Protein AF-A0A3R7FJK1-F1 (afdb_monomer_lite)

Structure (mmCIF, N/CA/C/O backbone):
data_AF-A0A3R7FJK1-F1
#
_entry.id   AF-A0A3R7FJK1-F1
#
loop_
_atom_site.group_PDB
_atom_site.id
_atom_site.type_symbol
_atom_site.label_atom_id
_atom_site.label_alt_id
_atom_site.label_comp_id
_atom_site.label_asym_id
_atom_site.label_entity_id
_atom_site.label_seq_id
_atom_site.pdbx_PDB_ins_code
_atom_site.Cartn_x
_atom_site.Cartn_y
_atom_site.Cartn_z
_atom_site.occupancy
_atom_site.B_iso_or_equiv
_atom_site.auth_seq_id
_atom_site.auth_comp_id
_atom_site.auth_asym_id
_atom_site.auth_atom_id
_atom_site.pdbx_PDB_model_num
ATOM 1 N N . MET A 1 1 ? -10.449 -3.956 -17.381 1.00 57.47 1 MET A N 1
ATOM 2 C CA . MET A 1 1 ? -8.994 -3.796 -17.167 1.00 57.47 1 MET A CA 1
ATOM 3 C C . MET A 1 1 ? -8.649 -4.448 -15.839 1.00 57.47 1 MET A C 1
ATOM 5 O O . MET A 1 1 ? -9.256 -4.076 -14.842 1.00 57.47 1 MET A O 1
ATOM 9 N N . MET A 1 2 ? -7.742 -5.423 -15.825 1.00 74.31 2 MET A N 1
ATOM 10 C CA . MET A 1 2 ? -7.289 -6.065 -14.588 1.00 74.31 2 MET A CA 1
ATOM 11 C C . MET A 1 2 ? -6.354 -5.108 -13.840 1.00 74.31 2 MET A C 1
ATOM 13 O O . MET A 1 2 ? -5.335 -4.695 -14.387 1.00 74.31 2 MET A O 1
ATOM 17 N N . GLN A 1 3 ? -6.717 -4.714 -12.618 1.00 88.56 3 GLN A N 1
ATOM 18 C CA . GLN A 1 3 ? -5.897 -3.826 -11.789 1.00 88.56 3 GLN A CA 1
ATOM 19 C C . GLN A 1 3 ? -5.048 -4.646 -10.821 1.00 88.56 3 GLN A C 1
ATOM 21 O O . GLN A 1 3 ? -5.573 -5.496 -10.103 1.00 88.56 3 GLN A O 1
ATOM 26 N N . ILE A 1 4 ? -3.748 -4.367 -10.775 1.00 94.19 4 ILE A N 1
ATOM 27 C CA . ILE A 1 4 ? -2.828 -4.956 -9.801 1.00 94.19 4 ILE A CA 1
ATOM 28 C C . ILE A 1 4 ? -2.638 -3.956 -8.666 1.00 94.19 4 ILE A C 1
ATOM 30 O O . ILE A 1 4 ? -2.279 -2.801 -8.901 1.00 94.19 4 ILE A O 1
ATOM 34 N N . GLY A 1 5 ? -2.914 -4.390 -7.437 1.00 95.69 5 GLY A N 1
ATOM 35 C CA . GLY A 1 5 ? -2.718 -3.541 -6.267 1.00 95.69 5 GLY A CA 1
ATOM 36 C C . GLY A 1 5 ? -1.244 -3.396 -5.903 1.00 95.69 5 GLY A C 1
ATOM 37 O O . GLY A 1 5 ? -0.409 -4.184 -6.339 1.00 95.69 5 GLY A O 1
ATOM 38 N N . ALA A 1 6 ? -0.924 -2.450 -5.020 1.00 97.12 6 ALA A N 1
ATOM 39 C CA . ALA A 1 6 ? 0.432 -2.263 -4.492 1.00 97.12 6 ALA A CA 1
ATOM 40 C C . ALA A 1 6 ? 1.028 -3.519 -3.815 1.00 97.12 6 ALA A C 1
ATOM 42 O O . ALA A 1 6 ? 2.234 -3.600 -3.608 1.00 97.12 6 ALA A O 1
ATOM 43 N N . CYS A 1 7 ? 0.209 -4.514 -3.468 1.00 95.88 7 CYS A N 1
ATOM 44 C CA . CYS A 1 7 ? 0.647 -5.819 -2.964 1.00 95.88 7 CYS A CA 1
ATOM 45 C C . CYS A 1 7 ? 1.025 -6.836 -4.059 1.00 95.88 7 CYS A C 1
ATOM 47 O O . CYS A 1 7 ? 1.518 -7.913 -3.735 1.00 95.88 7 CYS A O 1
ATOM 49 N N . GLY A 1 8 ? 0.799 -6.523 -5.336 1.00 94.25 8 GLY A N 1
ATOM 50 C CA . GLY A 1 8 ? 1.051 -7.419 -6.468 1.00 94.25 8 GLY A CA 1
ATOM 51 C C . GLY A 1 8 ? -0.079 -8.413 -6.763 1.00 94.25 8 GLY A C 1
ATOM 52 O O . GLY A 1 8 ? 0.042 -9.192 -7.701 1.00 94.25 8 GLY A O 1
ATOM 53 N N . ILE A 1 9 ? -1.187 -8.387 -6.011 1.00 93.88 9 ILE A N 1
ATOM 54 C CA . ILE A 1 9 ? -2.345 -9.261 -6.262 1.00 93.88 9 ILE A CA 1
ATOM 55 C C . ILE A 1 9 ? -3.343 -8.591 -7.213 1.00 93.88 9 ILE A C 1
ATOM 57 O O . ILE A 1 9 ? -3.468 -7.361 -7.250 1.00 93.88 9 ILE A O 1
ATOM 61 N N . CYS A 1 10 ? -4.101 -9.409 -7.943 1.00 94.62 10 CYS A N 1
ATOM 62 C CA . CYS A 1 10 ? -5.243 -8.934 -8.716 1.00 94.62 10 CYS A CA 1
ATOM 63 C C . CYS A 1 10 ? -6.293 -8.310 -7.784 1.00 94.62 10 CYS A C 1
ATOM 65 O O . CYS A 1 10 ? -6.719 -8.925 -6.807 1.00 94.62 10 CYS A O 1
ATOM 67 N N . CYS A 1 11 ? -6.736 -7.087 -8.079 1.00 94.44 11 CYS A N 1
ATOM 68 C CA . CYS A 1 11 ? -7.710 -6.394 -7.238 1.00 94.44 11 CYS A CA 1
ATOM 69 C C . CYS A 1 11 ? -9.051 -7.127 -7.166 1.00 94.44 11 CYS A C 1
ATOM 71 O O . CYS A 1 11 ? -9.736 -6.994 -6.160 1.00 94.44 11 CYS A O 1
ATOM 73 N N . ASP A 1 12 ? -9.412 -7.914 -8.180 1.00 93.88 12 ASP A N 1
ATOM 74 C CA . ASP A 1 12 ? -10.681 -8.651 -8.205 1.00 93.88 12 ASP A CA 1
ATOM 75 C C . ASP A 1 12 ? -10.734 -9.786 -7.167 1.00 93.88 12 ASP A C 1
ATOM 77 O O . ASP A 1 12 ? -11.820 -10.236 -6.819 1.00 93.88 12 ASP A O 1
ATOM 81 N N . VAL A 1 13 ? -9.587 -10.194 -6.606 1.00 95.06 13 VAL A N 1
ATOM 82 C CA . VAL A 1 13 ? -9.515 -11.142 -5.476 1.00 95.06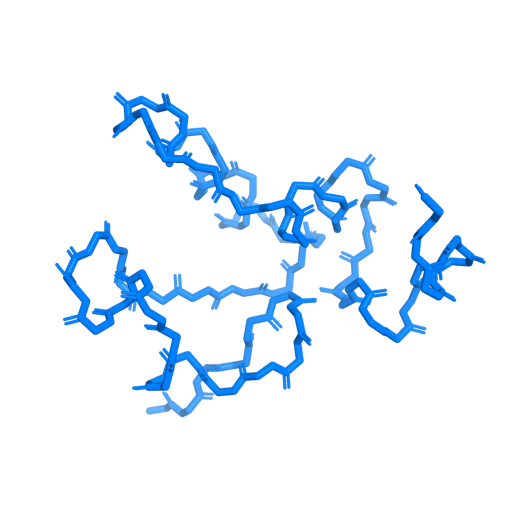 13 VAL A CA 1
ATOM 83 C C . VAL A 1 13 ? -9.195 -10.464 -4.138 1.00 95.06 13 VAL A C 1
ATOM 85 O O . VAL A 1 13 ? -9.089 -11.125 -3.107 1.00 95.06 13 VAL A O 1
ATOM 88 N N . CYS A 1 14 ? -9.020 -9.140 -4.120 1.00 95.75 14 CYS A N 1
ATOM 89 C CA . CYS A 1 14 ? -8.749 -8.392 -2.897 1.00 95.75 14 CYS A CA 1
ATOM 90 C C . CYS A 1 14 ? -10.013 -8.300 -2.035 1.00 95.75 14 CYS A C 1
ATOM 92 O O . CYS A 1 14 ? -11.041 -7.800 -2.490 1.00 95.75 14 CYS A O 1
ATOM 94 N N . VAL A 1 15 ? -9.917 -8.681 -0.757 1.00 95.19 15 VAL A N 1
ATOM 95 C CA . VAL A 1 15 ? -11.058 -8.658 0.176 1.00 95.19 15 VAL A CA 1
ATOM 96 C C . VAL A 1 15 ? -11.716 -7.278 0.294 1.00 95.19 15 VAL A C 1
ATOM 98 O O . VAL A 1 15 ? -12.934 -7.200 0.420 1.00 95.19 15 VAL A O 1
ATOM 101 N N . LEU A 1 16 ? -10.943 -6.188 0.202 1.00 95.75 16 LEU A N 1
ATOM 102 C CA . LEU A 1 16 ? -11.486 -4.828 0.275 1.00 95.75 16 LEU A CA 1
ATOM 103 C C . LEU A 1 16 ? -12.368 -4.500 -0.935 1.00 95.75 16 LEU A C 1
ATOM 105 O O . LEU A 1 16 ? -13.444 -3.931 -0.771 1.00 95.75 16 LEU A O 1
ATOM 109 N N . LYS A 1 17 ? -11.950 -4.908 -2.140 1.00 95.25 17 LYS A N 1
ATOM 110 C CA . LYS A 1 17 ? -12.742 -4.707 -3.359 1.00 95.25 17 LYS A CA 1
ATOM 111 C C . LYS A 1 17 ? -13.958 -5.630 -3.387 1.00 95.25 17 LYS A C 1
ATOM 113 O O . LYS A 1 17 ? -15.052 -5.174 -3.693 1.00 95.25 17 LYS A O 1
ATOM 118 N N . VAL A 1 18 ? -13.790 -6.901 -3.012 1.00 95.94 18 VAL A N 1
ATOM 119 C CA . VAL A 1 18 ? -14.887 -7.886 -2.946 1.00 95.94 18 VAL A CA 1
ATOM 120 C C . VAL A 1 18 ? -15.985 -7.438 -1.977 1.00 95.94 18 VAL A C 1
ATOM 122 O O . VAL A 1 18 ? -17.164 -7.624 -2.259 1.00 95.94 18 VAL A O 1
ATOM 125 N N . LYS A 1 19 ? -15.618 -6.796 -0.862 1.00 96.06 19 LYS A N 1
ATOM 126 C CA . LYS A 1 19 ? -16.567 -6.206 0.095 1.00 96.06 19 LYS A CA 1
ATOM 127 C C . LYS A 1 19 ? -17.141 -4.850 -0.338 1.00 96.06 19 LYS A C 1
ATOM 129 O O . LYS A 1 19 ? -17.914 -4.26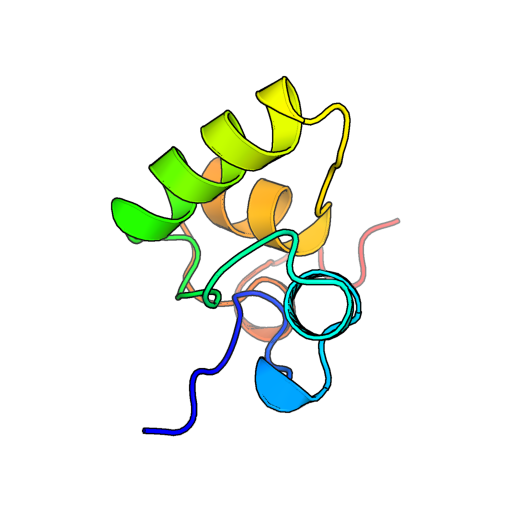8 0.413 1.00 96.06 19 LYS A O 1
ATOM 134 N N . GLY A 1 20 ? -16.759 -4.328 -1.504 1.00 95.25 20 GLY A N 1
ATOM 135 C CA . GLY A 1 20 ? -17.221 -3.032 -2.007 1.00 95.25 20 GLY A CA 1
ATOM 136 C C . GLY A 1 20 ? -16.645 -1.816 -1.274 1.00 95.25 20 GLY A C 1
ATOM 137 O O . GLY A 1 20 ? -17.133 -0.712 -1.483 1.00 95.25 20 GLY A O 1
ATOM 138 N N . ILE A 1 21 ? -15.611 -1.992 -0.443 1.00 95.81 21 ILE A N 1
ATOM 139 C CA . ILE A 1 21 ? -14.997 -0.901 0.332 1.00 95.81 21 ILE A CA 1
ATOM 140 C C . ILE A 1 21 ? -14.236 0.045 -0.601 1.00 95.81 21 ILE A C 1
ATOM 142 O O . ILE A 1 21 ? -14.282 1.254 -0.423 1.00 95.81 21 ILE A O 1
ATOM 146 N N . CYS A 1 22 ? -13.552 -0.477 -1.622 1.00 94.19 22 CYS A N 1
ATOM 147 C CA . CYS A 1 22 ? -12.890 0.348 -2.633 1.00 94.19 22 CYS A CA 1
ATOM 148 C C . CYS A 1 22 ? -13.184 -0.131 -4.059 1.00 94.19 22 CYS A C 1
ATOM 150 O O . CYS A 1 22 ? -13.535 -1.286 -4.290 1.00 94.19 22 CYS A O 1
ATOM 152 N N . LEU A 1 23 ? -12.987 0.760 -5.036 1.00 91.88 23 LEU A N 1
ATOM 153 C CA . LEU A 1 23 ? -13.218 0.469 -6.460 1.00 91.88 23 LEU A CA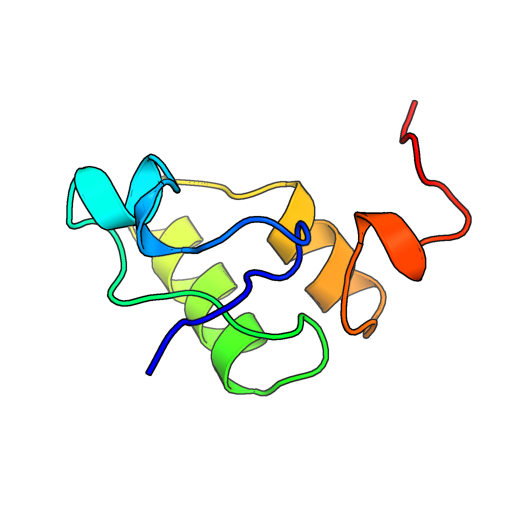 1
ATOM 154 C C . LEU A 1 23 ? -12.042 -0.255 -7.140 1.00 91.88 23 LEU A C 1
ATOM 156 O O . LEU A 1 23 ? -12.163 -0.720 -8.274 1.00 91.88 23 LEU A O 1
ATOM 160 N N . GLY A 1 24 ? -10.902 -0.356 -6.461 1.00 92.94 24 GLY A N 1
ATOM 161 C CA . GLY A 1 24 ? -9.659 -0.852 -7.033 1.00 92.94 24 GLY A CA 1
ATOM 162 C C . GLY A 1 24 ? -8.443 -0.314 -6.293 1.00 92.94 24 GLY A C 1
ATOM 163 O O . GLY A 1 24 ? -8.554 0.557 -5.437 1.00 92.94 24 GLY A O 1
ATOM 164 N N . CYS A 1 25 ? -7.274 -0.856 -6.609 1.00 94.69 25 CYS A N 1
ATOM 165 C CA . CYS A 1 25 ? -5.992 -0.401 -6.081 1.00 94.69 25 CYS A CA 1
ATOM 166 C C . CYS A 1 25 ? -5.074 -0.000 -7.248 1.00 94.69 25 CYS A C 1
ATOM 168 O O . CYS A 1 25 ? -5.390 -0.246 -8.414 1.00 94.69 25 CYS A O 1
ATOM 170 N N . ALA A 1 26 ? -3.949 0.638 -6.937 1.00 92.88 26 ALA A N 1
ATOM 171 C CA . ALA A 1 26 ? -2.940 1.058 -7.903 1.00 92.88 26 ALA A CA 1
ATOM 172 C C . ALA A 1 26 ? -1.529 0.878 -7.328 1.00 92.88 26 ALA A C 1
ATOM 174 O O . ALA A 1 26 ? -1.361 0.460 -6.180 1.00 92.88 26 ALA A O 1
ATOM 175 N N . ALA A 1 27 ? -0.520 1.239 -8.122 1.00 96.06 27 ALA A N 1
ATOM 176 C CA . ALA A 1 27 ? 0.849 1.375 -7.645 1.00 96.06 27 ALA A CA 1
ATOM 177 C C . ALA A 1 27 ? 0.940 2.449 -6.541 1.00 96.06 27 ALA A C 1
ATOM 179 O O . ALA A 1 27 ? 0.345 3.525 -6.656 1.00 96.06 27 ALA A O 1
ATOM 180 N N . GLY A 1 28 ? 1.687 2.160 -5.474 1.00 97.31 28 GLY A N 1
ATOM 181 C CA . GLY A 1 28 ? 1.766 2.983 -4.261 1.00 97.31 28 GLY A CA 1
ATOM 182 C C . GLY A 1 28 ? 2.377 4.372 -4.459 1.00 97.31 28 GLY A C 1
ATOM 183 O O . GLY A 1 28 ? 2.083 5.287 -3.699 1.00 97.31 28 GLY A O 1
ATOM 184 N N . ASN A 1 2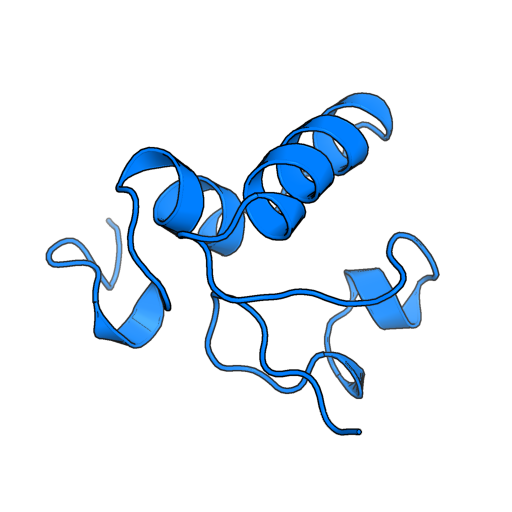9 ? 3.160 4.568 -5.516 1.00 97.88 29 ASN A N 1
ATOM 185 C CA . ASN A 1 29 ? 3.773 5.849 -5.873 1.00 97.88 29 ASN A CA 1
ATOM 186 C C . ASN A 1 29 ? 2.846 6.773 -6.690 1.00 97.88 29 ASN A C 1
ATOM 188 O O . ASN A 1 29 ? 3.280 7.814 -7.184 1.00 97.88 29 ASN A O 1
ATOM 192 N N . THR A 1 30 ? 1.569 6.414 -6.840 1.00 97.62 30 THR A N 1
ATOM 193 C CA . THR A 1 30 ? 0.576 7.221 -7.559 1.00 97.62 30 THR A CA 1
ATOM 194 C C . THR A 1 30 ? -0.228 8.120 -6.623 1.00 97.62 30 THR A C 1
ATOM 196 O O . THR A 1 30 ? -0.423 7.830 -5.443 1.00 97.62 30 THR A O 1
ATOM 199 N N . GLU A 1 31 ? -0.776 9.202 -7.175 1.00 97.75 31 GLU A N 1
ATOM 200 C CA . GLU A 1 31 ? -1.672 10.093 -6.430 1.00 97.75 31 GLU A CA 1
ATOM 201 C C . GLU A 1 31 ? -2.989 9.413 -6.031 1.00 97.75 31 GLU A C 1
ATOM 203 O O . GLU A 1 31 ? -3.531 9.656 -4.954 1.00 97.75 31 GLU A O 1
ATOM 208 N N . TYR A 1 32 ? -3.482 8.498 -6.869 1.00 96.56 32 TYR A N 1
ATOM 209 C CA . TYR A 1 32 ? -4.642 7.678 -6.534 1.00 96.56 32 TYR A CA 1
ATOM 210 C C . TYR A 1 32 ? -4.388 6.821 -5.288 1.00 96.56 32 TYR A C 1
ATOM 212 O O . TYR A 1 32 ? -5.244 6.762 -4.411 1.00 96.56 32 TYR A O 1
ATOM 220 N N . ALA A 1 33 ? -3.208 6.199 -5.170 1.00 97.00 33 ALA A N 1
ATOM 221 C CA . ALA A 1 33 ? -2.856 5.395 -4.002 1.00 97.00 33 ALA A CA 1
ATOM 222 C C . ALA A 1 33 ? -2.816 6.223 -2.709 1.00 97.00 33 ALA A C 1
ATOM 224 O O . ALA A 1 33 ? -3.319 5.765 -1.684 1.00 97.00 33 ALA A O 1
ATOM 225 N N . ARG A 1 34 ? -2.293 7.457 -2.764 1.00 98.25 34 ARG A N 1
ATOM 226 C CA . ARG A 1 34 ? -2.327 8.399 -1.631 1.00 98.25 34 ARG A CA 1
ATOM 227 C C . ARG A 1 34 ? -3.758 8.686 -1.174 1.00 98.25 34 ARG A C 1
ATOM 229 O O . ARG A 1 34 ? -4.081 8.464 -0.010 1.00 98.25 34 ARG A O 1
ATOM 236 N N . LYS A 1 35 ? -4.634 9.071 -2.105 1.00 98.12 35 LYS A N 1
ATOM 237 C CA . LYS A 1 35 ? -6.055 9.334 -1.818 1.00 98.12 35 LYS A CA 1
ATOM 238 C C . LYS A 1 35 ? -6.793 8.097 -1.317 1.00 98.12 35 LYS A C 1
ATOM 240 O O . LYS A 1 35 ? -7.647 8.204 -0.443 1.00 98.12 35 LYS A O 1
ATOM 245 N N . LEU A 1 36 ? -6.457 6.921 -1.843 1.00 97.12 36 LEU A N 1
ATOM 246 C CA . LEU A 1 36 ? -7.044 5.662 -1.402 1.00 97.12 36 LEU A CA 1
ATOM 247 C C . LEU A 1 36 ? -6.662 5.343 0.049 1.00 97.12 36 LEU A C 1
ATOM 249 O O . LEU A 1 36 ? -7.530 4.941 0.813 1.00 97.12 36 LEU A O 1
ATOM 253 N N . VAL A 1 37 ? -5.409 5.564 0.458 1.00 98.06 37 VAL A N 1
ATOM 254 C CA . VAL A 1 37 ? -4.998 5.405 1.866 1.00 98.06 37 VAL A CA 1
ATOM 255 C C . VAL A 1 37 ? -5.777 6.347 2.783 1.00 98.06 37 VAL A C 1
ATOM 257 O O . VAL A 1 37 ? -6.233 5.928 3.843 1.00 98.06 37 VAL A O 1
ATOM 260 N N . GLU A 1 38 ? -5.957 7.608 2.390 1.00 98.06 38 GLU A N 1
ATOM 261 C CA . GLU A 1 38 ? -6.746 8.572 3.170 1.00 98.06 38 GLU A CA 1
ATOM 262 C C . GLU A 1 38 ? -8.222 8.181 3.266 1.00 98.06 38 GLU A C 1
ATOM 264 O O . GLU A 1 38 ? -8.821 8.307 4.332 1.00 98.06 38 GLU A O 1
ATOM 269 N N . PHE A 1 39 ? -8.805 7.696 2.169 1.00 97.81 39 PHE A N 1
ATOM 270 C CA . PHE A 1 39 ? -10.170 7.184 2.142 1.00 97.81 39 PHE A CA 1
ATOM 271 C C . PHE A 1 39 ? -10.332 5.977 3.073 1.00 97.81 39 PHE A C 1
ATOM 273 O O . PHE A 1 39 ? -11.207 5.999 3.930 1.00 97.81 39 PHE A O 1
ATOM 280 N N . LEU A 1 40 ? -9.455 4.970 2.976 1.00 97.06 40 LEU A N 1
ATOM 281 C CA . LEU A 1 40 ? -9.527 3.775 3.823 1.00 97.06 40 LEU A CA 1
ATOM 282 C C . LEU A 1 40 ? -9.452 4.140 5.313 1.00 97.06 40 LEU A C 1
ATOM 284 O O . LEU A 1 40 ? -10.260 3.652 6.097 1.00 97.06 40 LEU A O 1
ATOM 288 N N . LYS A 1 41 ? -8.569 5.077 5.684 1.00 96.75 41 LYS A N 1
ATOM 289 C CA . LYS A 1 41 ? -8.470 5.585 7.062 1.00 96.75 41 LYS A CA 1
ATOM 290 C C . LYS A 1 41 ? -9.762 6.229 7.572 1.00 96.75 41 LYS A C 1
ATOM 292 O O . LYS A 1 41 ? -10.047 6.117 8.757 1.00 96.75 41 LYS A O 1
ATOM 297 N N . LYS A 1 42 ? -10.526 6.916 6.714 1.00 97.31 42 LYS A N 1
ATOM 298 C CA . LYS A 1 42 ? -11.828 7.503 7.091 1.00 97.31 42 LYS A CA 1
ATOM 299 C C . LYS A 1 42 ? -12.902 6.439 7.312 1.00 97.31 42 LYS A C 1
ATOM 301 O O . LYS A 1 42 ? -13.779 6.648 8.139 1.00 97.31 42 LYS A O 1
ATOM 306 N N . GLU A 1 43 ? -12.793 5.313 6.615 1.00 96.12 43 GLU A N 1
ATOM 307 C CA . GLU A 1 43 ? -13.672 4.148 6.756 1.00 96.12 43 GLU A CA 1
ATOM 308 C C . GLU A 1 43 ? -13.239 3.195 7.889 1.00 96.12 43 GLU A C 1
ATOM 310 O O . GLU A 1 43 ? -13.749 2.082 7.973 1.00 96.12 43 GLU A O 1
ATOM 315 N N . ASP A 1 44 ? -12.282 3.594 8.738 1.00 96.31 44 ASP A N 1
ATOM 316 C CA . ASP A 1 44 ? -11.690 2.757 9.798 1.00 96.31 44 ASP A CA 1
ATOM 317 C C . ASP A 1 44 ? -11.110 1.421 9.275 1.00 96.31 44 ASP A C 1
ATOM 319 O O . ASP A 1 44 ? -11.089 0.386 9.942 1.00 96.31 44 ASP A O 1
ATOM 323 N N . VAL A 1 45 ? -10.618 1.438 8.033 1.00 96.38 45 VAL A N 1
ATOM 324 C CA . VAL A 1 45 ? -9.975 0.307 7.358 1.00 96.38 45 VAL A CA 1
ATOM 325 C C . VAL A 1 45 ? -8.523 0.665 7.056 1.00 96.38 45 VAL A C 1
ATOM 327 O O . VAL A 1 45 ? -8.198 1.779 6.658 1.00 96.38 45 VAL A O 1
ATOM 330 N N . SER A 1 46 ? -7.616 -0.301 7.183 1.00 94.75 46 SER A N 1
ATOM 331 C CA . SER A 1 46 ? -6.218 -0.128 6.780 1.00 94.75 46 SER A CA 1
ATOM 332 C C . SER A 1 46 ? -5.791 -1.189 5.773 1.00 94.75 46 SER A C 1
ATOM 334 O O . SER A 1 46 ? -6.282 -2.320 5.755 1.00 94.75 46 SER A O 1
ATOM 336 N N . CYS A 1 47 ? -4.851 -0.816 4.908 1.00 96.06 47 CYS A N 1
ATOM 337 C CA . CYS A 1 47 ? -4.145 -1.754 4.044 1.00 96.06 47 CYS A CA 1
ATOM 338 C C . CYS A 1 47 ? -2.644 -1.563 4.280 1.00 96.06 47 CYS A C 1
ATOM 340 O O . CYS A 1 47 ? -2.035 -0.717 3.621 1.00 96.06 47 CYS A O 1
ATOM 342 N N . PRO A 1 48 ? -2.021 -2.353 5.178 1.00 95.25 48 PRO A N 1
ATOM 343 C CA . PRO A 1 48 ? -0.623 -2.155 5.567 1.00 95.25 48 PRO A CA 1
ATOM 344 C C . PRO A 1 48 ? 0.344 -2.172 4.378 1.00 95.25 48 PRO A C 1
ATOM 346 O O . PRO A 1 48 ? 1.338 -1.451 4.352 1.00 95.25 48 PRO A O 1
ATOM 349 N N . VAL A 1 49 ? 0.032 -2.971 3.354 1.00 96.81 49 VAL A N 1
ATOM 350 C CA . VAL A 1 49 ? 0.861 -3.099 2.153 1.00 96.81 49 VAL A CA 1
ATOM 351 C C . VAL A 1 49 ? 0.786 -1.848 1.276 1.00 96.81 49 VAL A C 1
ATOM 353 O O . VAL A 1 49 ? 1.818 -1.365 0.810 1.00 96.81 49 VAL A O 1
ATOM 356 N N . LEU A 1 50 ? -0.417 -1.299 1.077 1.00 97.44 50 LEU A N 1
ATOM 357 C CA . LEU A 1 50 ? -0.610 -0.052 0.337 1.00 97.44 50 LEU A CA 1
ATOM 358 C C . LEU A 1 50 ? -0.019 1.135 1.105 1.00 97.44 50 LEU A C 1
ATOM 360 O O . LEU A 1 50 ? 0.676 1.953 0.513 1.00 97.44 50 LEU A O 1
ATOM 364 N N . GLU A 1 51 ? -0.239 1.201 2.417 1.00 97.75 51 GLU A N 1
ATOM 365 C CA . GLU A 1 51 ? 0.333 2.234 3.283 1.00 97.75 51 GLU A CA 1
ATOM 366 C C . GLU A 1 51 ? 1.860 2.217 3.261 1.00 97.75 51 GLU A C 1
ATOM 368 O O . GLU A 1 51 ? 2.481 3.271 3.141 1.00 97.75 51 GLU A O 1
ATOM 373 N N . CYS A 1 52 ? 2.472 1.031 3.314 1.00 97.94 52 CYS A N 1
ATOM 374 C CA . CYS A 1 52 ? 3.915 0.880 3.169 1.00 97.94 52 CYS A CA 1
ATOM 375 C C . CYS A 1 52 ? 4.391 1.397 1.806 1.00 97.94 52 CYS A C 1
ATOM 377 O O . CYS A 1 52 ? 5.347 2.173 1.744 1.00 97.94 52 CYS A O 1
ATOM 379 N N . ALA A 1 53 ? 3.711 1.018 0.721 1.00 98.12 53 ALA A N 1
ATOM 380 C CA . ALA A 1 53 ? 4.083 1.449 -0.622 1.00 98.12 53 ALA A CA 1
ATOM 381 C C . ALA A 1 53 ? 3.975 2.975 -0.793 1.00 98.12 53 ALA A C 1
ATOM 383 O O . ALA A 1 53 ? 4.902 3.606 -1.296 1.00 98.12 53 ALA A O 1
ATOM 384 N N . VAL A 1 54 ? 2.890 3.578 -0.297 1.00 98.31 54 VAL A N 1
ATOM 385 C CA . VAL A 1 54 ? 2.673 5.032 -0.309 1.00 98.31 54 VAL A CA 1
ATOM 386 C C . VAL A 1 54 ? 3.714 5.756 0.542 1.00 98.31 54 VAL A C 1
ATOM 388 O O . VAL A 1 54 ? 4.325 6.716 0.077 1.00 98.31 54 VAL A O 1
ATOM 391 N N . LYS A 1 55 ? 3.960 5.287 1.772 1.00 97.81 55 LYS A N 1
ATOM 392 C CA . LYS A 1 55 ? 4.900 5.917 2.712 1.00 97.81 55 LYS A CA 1
ATOM 393 C C . LYS A 1 55 ? 6.335 5.922 2.188 1.00 97.81 55 LYS A C 1
ATOM 395 O O . LYS A 1 55 ? 7.050 6.891 2.414 1.00 97.81 55 LYS A O 1
ATOM 400 N N . ASN A 1 56 ? 6.751 4.853 1.512 1.00 97.56 56 ASN A N 1
ATOM 401 C CA . ASN A 1 56 ? 8.090 4.749 0.925 1.00 97.56 56 ASN A CA 1
ATOM 402 C C . ASN A 1 56 ? 8.144 5.253 -0.529 1.00 97.56 56 ASN A C 1
ATOM 404 O O . ASN A 1 56 ? 9.199 5.186 -1.147 1.00 97.56 56 ASN A O 1
ATOM 408 N N . ASN A 1 57 ? 7.031 5.759 -1.075 1.00 98.00 57 ASN A N 1
ATOM 409 C CA . ASN A 1 57 ? 6.909 6.229 -2.457 1.00 98.00 57 ASN A CA 1
ATOM 410 C C . ASN A 1 57 ? 7.388 5.200 -3.510 1.00 98.00 57 ASN A C 1
ATOM 412 O O . ASN A 1 57 ? 8.082 5.545 -4.467 1.00 98.00 57 ASN A O 1
ATOM 416 N N . ILE A 1 58 ? 6.994 3.934 -3.344 1.00 98.25 58 ILE A N 1
ATOM 417 C CA . ILE A 1 58 ? 7.326 2.805 -4.233 1.00 98.25 58 ILE A CA 1
ATOM 418 C C . ILE A 1 58 ? 6.074 2.244 -4.920 1.00 98.25 58 ILE A C 1
ATOM 420 O O . ILE A 1 58 ? 4.955 2.414 -4.434 1.00 98.25 58 ILE A O 1
ATOM 424 N N . ALA A 1 59 ? 6.238 1.566 -6.060 1.00 97.38 59 ALA A N 1
ATOM 425 C CA . ALA A 1 5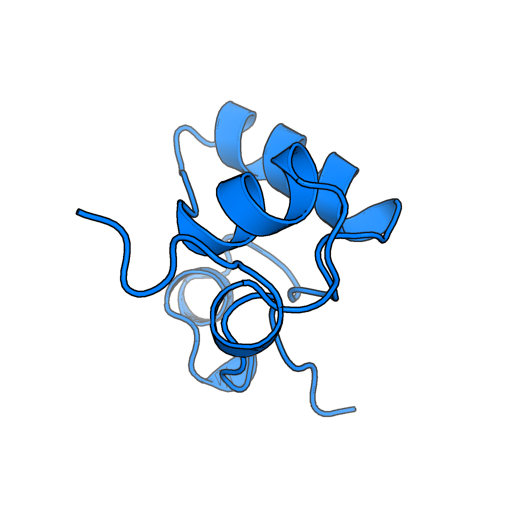9 ? 5.102 1.082 -6.845 1.00 97.38 59 ALA A CA 1
ATOM 426 C C . ALA A 1 59 ? 4.446 -0.159 -6.219 1.00 97.38 59 ALA A C 1
ATOM 428 O O . ALA A 1 59 ? 3.238 -0.153 -5.973 1.00 97.38 59 ALA A O 1
ATOM 429 N N . PHE A 1 60 ? 5.223 -1.200 -5.919 1.00 97.44 60 PHE A N 1
ATOM 430 C CA . PHE A 1 60 ? 4.710 -2.447 -5.351 1.00 97.44 60 PHE A CA 1
ATOM 431 C C . PHE A 1 60 ? 5.519 -2.850 -4.122 1.00 97.44 60 PHE A C 1
ATOM 433 O O . PHE A 1 60 ? 6.707 -3.121 -4.224 1.00 97.44 60 PHE A O 1
ATOM 440 N N . CYS A 1 61 ? 4.881 -2.943 -2.958 1.00 97.31 61 CYS A N 1
ATOM 441 C CA . CYS A 1 61 ? 5.558 -3.253 -1.698 1.00 97.31 61 CYS A CA 1
ATOM 442 C C . CYS A 1 61 ? 6.270 -4.615 -1.737 1.00 97.31 61 CYS A C 1
ATOM 444 O O . CYS A 1 61 ? 7.424 -4.708 -1.340 1.00 97.31 61 CYS A O 1
ATOM 446 N N . SER A 1 62 ? 5.627 -5.651 -2.281 1.00 94.56 62 SER A N 1
ATOM 447 C CA . SER A 1 62 ? 6.200 -7.003 -2.357 1.00 94.56 62 SER A CA 1
ATOM 448 C C . SER A 1 62 ? 7.415 -7.130 -3.284 1.00 94.56 62 SER A C 1
ATOM 450 O O . SER A 1 62 ? 8.151 -8.106 -3.170 1.00 94.56 62 SER A O 1
ATOM 452 N N . ARG A 1 63 ? 7.628 -6.171 -4.198 1.00 96.19 63 ARG A N 1
ATOM 453 C CA . ARG A 1 63 ? 8.744 -6.162 -5.160 1.00 96.19 63 ARG A CA 1
ATOM 454 C C . ARG A 1 63 ? 9.798 -5.105 -4.834 1.00 96.19 63 ARG A C 1
ATOM 456 O O . ARG A 1 63 ? 10.984 -5.373 -4.963 1.00 96.19 63 ARG A O 1
ATOM 463 N N . ASP A 1 64 ? 9.355 -3.910 -4.454 1.00 97.50 64 ASP A N 1
ATOM 464 C CA . ASP A 1 64 ? 10.181 -2.702 -4.388 1.00 97.50 64 ASP A CA 1
ATOM 465 C C . ASP A 1 64 ? 10.557 -2.312 -2.944 1.00 97.50 64 ASP A C 1
ATOM 467 O O . ASP A 1 64 ? 11.372 -1.415 -2.746 1.00 97.50 64 ASP A O 1
ATOM 471 N N . CYS A 1 65 ? 9.956 -2.923 -1.913 1.00 97.19 65 CYS A N 1
ATOM 472 C CA . CYS A 1 65 ? 10.280 -2.595 -0.525 1.00 97.19 65 CYS A CA 1
ATOM 473 C C . CYS A 1 65 ? 11.477 -3.416 -0.035 1.00 97.19 65 CYS A C 1
ATOM 475 O O . CYS A 1 65 ? 11.364 -4.620 0.166 1.00 97.19 65 CYS A O 1
ATOM 477 N N . GLU A 1 66 ? 12.591 -2.755 0.280 1.00 95.75 66 GLU A N 1
ATOM 478 C CA . GLU A 1 66 ? 13.799 -3.402 0.829 1.00 95.75 66 GLU A CA 1
ATOM 479 C C . GLU A 1 66 ? 13.576 -4.078 2.190 1.00 95.75 66 GLU A C 1
ATOM 481 O O . GLU A 1 66 ? 14.345 -4.939 2.607 1.00 95.75 66 GLU A O 1
ATOM 486 N N . LYS A 1 67 ? 12.518 -3.677 2.903 1.00 94.88 67 LYS A N 1
ATOM 487 C CA . LYS A 1 67 ? 12.137 -4.272 4.188 1.00 94.88 67 LYS A CA 1
ATOM 488 C C . LYS A 1 67 ? 11.236 -5.488 4.022 1.00 94.88 67 LYS A C 1
ATOM 490 O O . LYS A 1 67 ? 10.930 -6.113 5.028 1.00 94.88 67 LYS A O 1
ATOM 495 N N . PHE A 1 68 ? 10.770 -5.787 2.810 1.00 93.31 68 PHE A N 1
ATOM 496 C CA . PHE A 1 68 ? 9.890 -6.918 2.560 1.00 93.31 68 PHE A CA 1
ATOM 497 C C . PHE A 1 68 ? 10.687 -8.239 2.535 1.00 93.31 68 PHE A C 1
ATOM 499 O O . PHE A 1 68 ? 11.723 -8.297 1.874 1.00 93.31 68 PHE A O 1
ATOM 506 N N . PRO A 1 69 ? 10.210 -9.315 3.193 1.00 91.00 69 PRO A N 1
ATOM 507 C CA . PRO A 1 69 ? 9.021 -9.381 4.046 1.00 91.00 69 PRO A CA 1
ATOM 508 C C . PRO A 1 69 ? 9.220 -8.599 5.353 1.00 91.00 69 PRO A C 1
ATOM 510 O O . PRO A 1 69 ? 10.202 -8.801 6.067 1.00 91.00 69 PRO A O 1
ATOM 513 N N . CYS A 1 70 ? 8.283 -7.693 5.653 1.00 86.38 70 CYS A N 1
ATOM 514 C CA . CYS A 1 70 ? 8.363 -6.831 6.832 1.00 86.38 70 CYS A CA 1
ATOM 515 C C . CYS A 1 70 ? 8.345 -7.680 8.113 1.00 86.38 70 CYS A C 1
ATOM 517 O O . CYS A 1 70 ? 7.597 -8.655 8.184 1.00 86.38 70 CYS A O 1
ATOM 519 N N . LYS A 1 71 ? 9.165 -7.303 9.099 1.00 80.56 71 LYS A N 1
ATOM 520 C CA . LYS A 1 71 ? 9.214 -7.942 10.422 1.00 80.56 71 LYS A CA 1
ATOM 521 C C . LYS A 1 71 ? 8.096 -7.454 11.331 1.00 80.56 71 LYS A C 1
ATOM 523 O O . LYS A 1 71 ? 7.751 -6.254 11.217 1.00 80.56 71 LYS A O 1
#

Secondary structure (DSSP, 8-state):
-PPBPTTSSBGGG-HHHHTTS-S----TTSHHHHHHHHHHHHTT---HHHHHHHHTT-S-HHHH-TTPSP-

Radius of gyration: 11.14 Å; chains: 1; bounding box: 31×21×28 Å

Sequence (71 aa):
MMQIGACGICCDVCVLKVKGICLGCAAGNTEYARKLVEFLKKEDVSCPVLECAVKNNIAFCSRDCEKFPCK

Foldseek 3Di:
DFAQALQRDTQVPPPCVVVVVDVGHFFL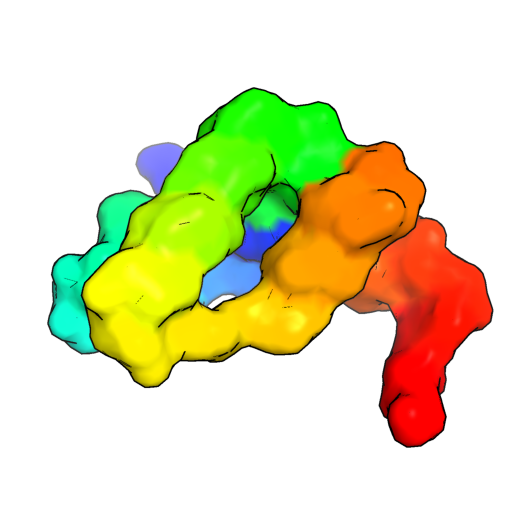LDPVLVVVQVSCVVVVHHDVQSVVRVVVNGGHSCPPPPCPVPD

pLDDT: mean 94.82, std 5.85, range [57.47, 98.31]